Protein AF-A0AAW4KW98-F1 (afdb_monomer_lite)

Structure (mmCIF, N/CA/C/O backbone):
data_AF-A0AAW4KW98-F1
#
_entry.id   AF-A0AAW4KW98-F1
#
loop_
_atom_site.group_PDB
_atom_site.id
_atom_site.type_symbol
_atom_site.label_atom_id
_atom_site.label_alt_id
_atom_site.label_comp_id
_atom_site.label_asym_id
_atom_site.label_entity_id
_atom_site.label_seq_id
_atom_site.pdbx_PDB_ins_code
_atom_site.Cartn_x
_atom_site.Cartn_y
_atom_site.Cartn_z
_atom_site.occupancy
_atom_site.B_iso_or_equiv
_atom_site.auth_seq_id
_atom_site.auth_comp_id
_atom_site.auth_asym_id
_atom_site.auth_atom_id
_atom_site.pdbx_PDB_model_num
ATOM 1 N N . LEU A 1 1 ? -11.307 -9.015 8.720 1.00 63.41 1 LEU A N 1
ATOM 2 C CA . LEU A 1 1 ? -11.966 -8.207 9.773 1.00 63.41 1 LEU A CA 1
ATOM 3 C C . LEU A 1 1 ? -12.947 -7.166 9.211 1.00 63.41 1 LEU A C 1
ATOM 5 O O . LEU A 1 1 ? -13.666 -6.570 9.993 1.00 63.41 1 LEU A O 1
ATOM 9 N N . GLY A 1 2 ? -13.086 -7.039 7.884 1.00 76.38 2 GLY A N 1
ATOM 10 C CA . GLY A 1 2 ? -14.030 -6.106 7.257 1.00 76.38 2 GLY A CA 1
ATOM 11 C C . GLY A 1 2 ? -13.329 -4.842 6.765 1.00 76.38 2 GLY A C 1
ATOM 12 O O . GLY A 1 2 ? -12.146 -4.644 7.043 1.00 76.38 2 GLY A O 1
ATOM 13 N N . ALA A 1 3 ? -14.054 -4.027 6.005 1.00 81.62 3 ALA A N 1
ATOM 14 C CA . ALA A 1 3 ? -13.633 -2.685 5.623 1.00 81.62 3 ALA A CA 1
ATOM 15 C C . ALA A 1 3 ? -14.242 -1.669 6.597 1.00 81.62 3 ALA A C 1
ATOM 17 O O . ALA A 1 3 ? -15.340 -1.875 7.120 1.00 81.62 3 ALA A O 1
ATOM 18 N N . GLY A 1 4 ? -13.517 -0.588 6.842 1.00 87.31 4 GLY A N 1
ATOM 19 C CA . GLY A 1 4 ? -13.960 0.526 7.666 1.00 87.31 4 GLY A CA 1
ATOM 20 C C . GLY A 1 4 ? -13.381 1.822 7.131 1.00 87.31 4 GLY A C 1
ATOM 21 O O . GLY A 1 4 ? -12.512 1.808 6.257 1.00 87.31 4 GLY A O 1
ATOM 22 N N . HIS A 1 5 ? -13.861 2.939 7.654 1.00 88.06 5 HIS A N 1
ATOM 23 C CA . HIS A 1 5 ? -13.400 4.264 7.259 1.00 88.06 5 HIS A CA 1
ATOM 24 C C . HIS A 1 5 ? -12.812 5.000 8.453 1.00 88.06 5 HIS A C 1
ATOM 26 O O . HIS A 1 5 ? -13.288 4.911 9.589 1.00 88.06 5 HIS A O 1
ATOM 32 N N . LEU A 1 6 ? -11.743 5.740 8.177 1.00 87.12 6 LEU A N 1
ATOM 33 C CA . LEU A 1 6 ? -11.121 6.619 9.146 1.00 87.12 6 LEU A CA 1
ATOM 34 C C . LEU A 1 6 ? -12.054 7.806 9.410 1.00 87.12 6 LEU A C 1
ATOM 36 O O . LEU A 1 6 ? -12.570 8.414 8.476 1.00 87.12 6 LEU A O 1
ATOM 40 N N . ARG A 1 7 ? -12.302 8.110 10.682 1.00 88.31 7 ARG A N 1
ATOM 41 C CA . ARG A 1 7 ? -13.232 9.165 11.105 1.00 88.31 7 ARG A CA 1
ATOM 42 C C . ARG A 1 7 ? -12.533 10.379 11.660 1.00 88.31 7 ARG A C 1
ATOM 44 O O . ARG A 1 7 ? -12.933 11.495 11.360 1.00 88.31 7 ARG A O 1
ATOM 51 N N . LEU A 1 8 ? -11.536 10.151 12.503 1.00 85.81 8 LEU A N 1
ATOM 52 C CA . LEU A 1 8 ? -10.799 11.218 13.152 1.00 85.81 8 LEU A CA 1
ATOM 53 C C . LEU A 1 8 ? -9.324 10.883 13.126 1.00 85.81 8 LEU A C 1
ATOM 55 O O . LEU A 1 8 ? -8.922 9.753 13.406 1.00 85.81 8 LEU A O 1
ATOM 59 N N . ILE A 1 9 ? -8.543 11.900 12.815 1.00 88.19 9 ILE A N 1
ATOM 60 C CA . ILE A 1 9 ? -7.109 11.927 13.010 1.00 88.19 9 ILE A CA 1
ATOM 61 C C . ILE A 1 9 ? -6.896 13.032 14.035 1.00 88.19 9 ILE A C 1
ATOM 63 O O . ILE A 1 9 ? -7.358 14.154 13.831 1.00 88.19 9 ILE A O 1
ATOM 67 N N . ASP A 1 10 ? -6.291 12.687 15.164 1.00 84.94 10 ASP A N 1
ATOM 68 C CA . ASP A 1 10 ? -5.920 13.666 16.178 1.00 84.94 10 ASP A CA 1
ATOM 69 C C . ASP A 1 10 ? -4.913 14.659 15.571 1.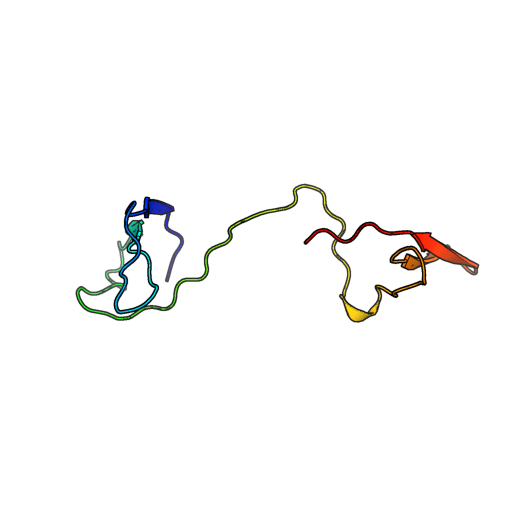00 84.94 10 ASP A C 1
ATOM 71 O O . ASP A 1 10 ? -4.148 14.302 14.677 1.00 84.94 10 ASP A O 1
ATOM 75 N N . ASN A 1 11 ? -4.922 15.915 16.008 1.00 82.88 11 ASN A N 1
ATOM 76 C CA . ASN A 1 11 ? -3.989 16.928 15.513 1.00 82.88 11 ASN A CA 1
ATOM 77 C C . ASN A 1 11 ? -2.700 17.002 16.347 1.00 82.88 11 ASN A C 1
ATOM 79 O O . ASN A 1 11 ? -1.840 17.835 16.062 1.00 82.88 11 ASN A O 1
ATOM 83 N N . GLN A 1 12 ? -2.553 16.144 17.362 1.00 86.75 12 GLN A N 1
ATOM 84 C CA . GLN A 1 12 ? -1.372 16.085 18.217 1.00 86.75 12 GLN A CA 1
ATOM 85 C C . GLN A 1 12 ? -0.621 14.761 18.079 1.00 86.75 12 GLN A C 1
ATOM 87 O O . GLN A 1 12 ? -1.174 13.671 18.230 1.00 86.75 12 GLN A O 1
ATOM 92 N N . ILE A 1 13 ? 0.688 14.867 17.860 1.00 86.50 13 ILE A N 1
ATOM 93 C CA . ILE A 1 13 ? 1.605 13.731 17.935 1.00 86.50 13 ILE A CA 1
ATOM 94 C C . ILE A 1 13 ? 1.987 13.531 19.402 1.00 86.50 13 ILE A C 1
ATOM 96 O O . ILE A 1 13 ? 2.427 14.464 20.075 1.00 86.50 13 ILE A O 1
ATOM 100 N N . SER A 1 14 ? 1.850 12.304 19.903 1.00 87.56 14 SER A N 1
ATOM 101 C CA . SER A 1 14 ? 2.338 11.942 21.232 1.00 87.56 14 SER A CA 1
ATOM 102 C C . SER A 1 14 ? 3.865 12.015 21.253 1.00 87.56 14 SER A C 1
ATOM 104 O O . SER A 1 14 ? 4.536 11.178 20.650 1.00 87.56 14 SER A O 1
ATOM 106 N N . SER A 1 15 ? 4.429 12.979 21.983 1.00 87.81 15 SER A N 1
ATOM 107 C CA . SER A 1 15 ? 5.884 13.168 22.095 1.00 87.81 15 SER A CA 1
ATOM 108 C C . SER A 1 15 ? 6.607 11.987 22.750 1.00 87.81 15 SER A C 1
ATOM 110 O O . SER A 1 15 ? 7.775 11.749 22.469 1.00 87.81 15 SER A O 1
ATOM 112 N N . THR A 1 16 ? 5.915 11.214 23.590 1.00 91.31 16 THR A N 1
ATOM 113 C CA . THR A 1 16 ? 6.480 10.044 24.279 1.00 91.31 16 THR A CA 1
ATOM 114 C C . THR A 1 16 ? 6.644 8.833 23.361 1.00 91.31 16 THR A C 1
ATOM 116 O O . THR A 1 16 ? 7.543 8.027 23.571 1.00 91.31 16 THR A O 1
ATOM 119 N N . THR A 1 17 ? 5.765 8.670 22.366 1.00 90.69 17 THR A N 1
ATOM 120 C CA . THR A 1 17 ? 5.713 7.450 21.535 1.00 90.69 17 THR A CA 1
ATOM 121 C C . THR A 1 17 ? 5.948 7.703 20.050 1.00 90.69 17 THR A C 1
ATOM 123 O O . THR A 1 17 ? 6.096 6.750 19.292 1.00 90.69 17 THR A O 1
ATOM 126 N N . GLY A 1 18 ? 5.944 8.965 19.613 1.00 90.50 18 GLY A N 1
ATOM 127 C CA . GLY A 1 18 ? 5.992 9.325 18.196 1.00 90.50 18 GLY A CA 1
ATOM 128 C C . GLY A 1 18 ? 4.752 8.886 17.413 1.00 90.50 18 GLY A C 1
ATOM 129 O O . GLY A 1 18 ? 4.793 8.837 16.187 1.00 90.50 18 GLY A O 1
ATOM 130 N N . THR A 1 19 ? 3.655 8.538 18.095 1.00 89.44 19 THR A N 1
ATOM 131 C CA . THR A 1 19 ? 2.425 8.059 17.453 1.00 89.44 19 THR A CA 1
ATOM 132 C C . THR A 1 19 ? 1.356 9.142 17.384 1.00 89.44 19 THR A C 1
ATOM 134 O O . THR A 1 19 ? 1.263 10.018 18.247 1.00 89.44 19 THR A O 1
ATOM 137 N N . LEU A 1 20 ? 0.523 9.052 16.350 1.00 90.00 20 LEU A N 1
ATOM 138 C CA . LEU A 1 20 ? -0.698 9.830 16.202 1.00 90.00 20 LEU A CA 1
ATOM 139 C C . LEU A 1 20 ? -1.891 8.960 16.574 1.00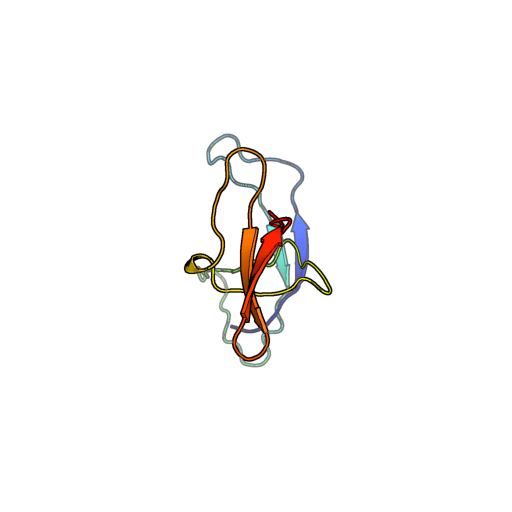 90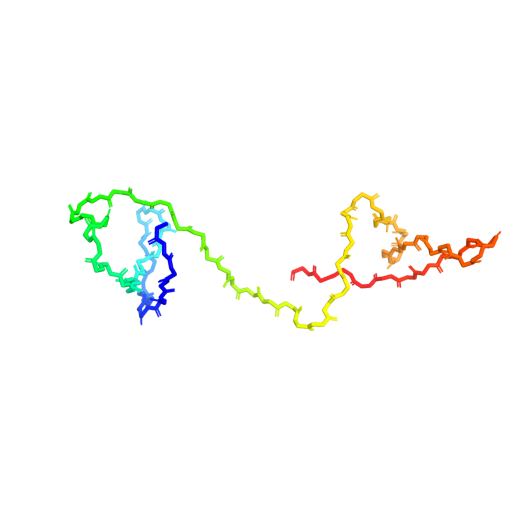.00 20 LEU A C 1
ATOM 141 O O . LEU A 1 20 ? -1.956 7.784 16.204 1.00 90.00 20 LEU A O 1
ATOM 145 N N . ARG A 1 21 ? -2.858 9.535 17.284 1.00 89.94 21 ARG A N 1
ATOM 146 C CA . ARG A 1 21 ? -4.117 8.845 17.557 1.00 89.94 21 ARG A CA 1
ATOM 147 C C . ARG A 1 21 ? -5.066 9.023 16.387 1.00 89.94 21 ARG A C 1
ATOM 149 O O . ARG A 1 21 ? -5.246 10.118 15.867 1.00 89.94 21 ARG A O 1
ATOM 156 N N . ALA A 1 22 ? -5.700 7.932 15.987 1.00 90.06 22 ALA A N 1
ATOM 157 C CA . ALA A 1 22 ? -6.705 7.954 14.945 1.00 90.06 22 ALA A CA 1
ATOM 158 C C . ALA A 1 22 ? -7.867 7.040 15.337 1.00 90.06 22 ALA A C 1
ATOM 160 O O . ALA A 1 22 ? -7.673 6.007 15.981 1.00 90.06 22 ALA A O 1
ATOM 161 N N . LYS A 1 23 ? -9.086 7.430 14.968 1.00 90.31 23 LYS A N 1
ATOM 162 C CA . LYS A 1 23 ? -10.310 6.669 15.218 1.00 90.31 23 LYS A CA 1
ATOM 163 C C . LYS A 1 23 ? -10.906 6.246 13.887 1.00 90.31 23 LYS A C 1
ATOM 165 O O . LYS A 1 23 ? -11.164 7.091 13.032 1.00 90.31 23 LYS A O 1
ATOM 170 N N . ALA A 1 24 ? -11.155 4.954 13.734 1.00 90.25 24 ALA A N 1
ATOM 171 C CA . ALA A 1 24 ? -11.828 4.377 12.578 1.00 90.25 24 ALA A CA 1
ATOM 172 C C . ALA A 1 24 ? -13.123 3.683 13.011 1.00 90.25 24 ALA A C 1
ATOM 174 O O . ALA A 1 24 ? -13.237 3.205 14.140 1.00 90.25 24 ALA A O 1
ATOM 175 N N . GLU A 1 25 ? -14.097 3.643 12.110 1.00 90.75 25 GLU A N 1
ATOM 176 C CA . GLU A 1 25 ? -15.368 2.951 12.301 1.00 90.75 25 GLU A CA 1
ATOM 177 C C . GLU A 1 25 ? -15.443 1.729 11.389 1.00 90.75 25 GLU A C 1
ATOM 179 O O . GLU A 1 25 ? -15.135 1.807 10.200 1.00 90.75 25 GLU A O 1
ATOM 184 N N . PHE A 1 26 ? -15.885 0.604 11.951 1.00 90.56 26 PHE A N 1
ATOM 185 C CA . PHE A 1 26 ? -16.054 -0.662 11.246 1.00 90.56 26 PHE A CA 1
ATOM 186 C C . PHE A 1 26 ? -17.448 -1.215 11.522 1.00 90.56 26 PHE A C 1
ATOM 188 O O . PHE A 1 26 ? -17.907 -1.222 12.665 1.00 90.56 26 PHE A O 1
ATOM 195 N N . SER A 1 27 ? -18.105 -1.728 10.484 1.00 91.00 27 SER A N 1
ATOM 196 C CA . SER A 1 27 ? -19.343 -2.487 10.658 1.00 91.00 27 SER A CA 1
ATOM 197 C C . SER A 1 27 ? -19.033 -3.821 11.348 1.00 91.00 27 SER A C 1
ATOM 199 O O . SER A 1 27 ? -18.192 -4.585 10.873 1.00 91.00 27 SER A O 1
ATOM 201 N N . ASN A 1 28 ? -19.699 -4.107 12.473 1.00 91.38 28 ASN A N 1
ATOM 202 C CA . ASN A 1 28 ? -19.454 -5.300 13.295 1.00 91.38 28 ASN A CA 1
ATOM 203 C C . ASN A 1 28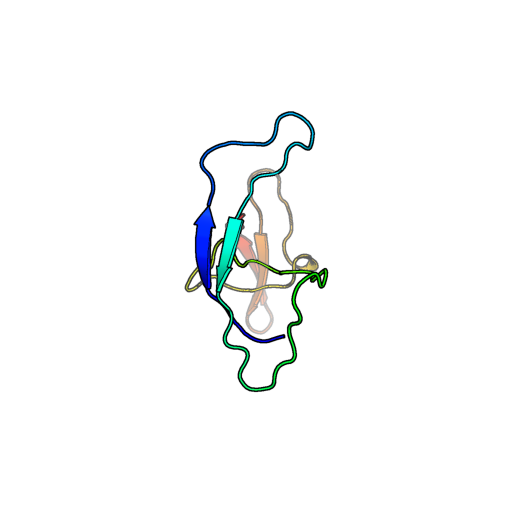 ? -20.729 -6.135 13.573 1.00 91.38 28 ASN A C 1
ATOM 205 O O . ASN A 1 28 ? -20.983 -6.485 14.725 1.00 91.38 28 ASN A O 1
ATOM 209 N N . PRO A 1 29 ? -21.546 -6.481 12.558 1.00 91.38 29 PRO A N 1
ATOM 210 C CA . PRO A 1 29 ? -22.826 -7.170 12.765 1.00 91.38 29 PRO A CA 1
ATOM 211 C C . PRO A 1 29 ? -22.660 -8.597 13.302 1.00 91.38 29 PRO A C 1
ATOM 213 O O . PRO A 1 29 ? -23.542 -9.120 13.967 1.00 91.38 29 PRO A O 1
ATOM 216 N N . ALA A 1 30 ? -21.515 -9.229 13.030 1.00 92.50 30 ALA A N 1
ATOM 217 C CA . ALA A 1 30 ? -21.186 -10.568 13.514 1.00 92.50 30 ALA A CA 1
ATOM 218 C C . ALA A 1 30 ? -20.385 -10.556 14.831 1.00 92.50 30 ALA A C 1
ATOM 220 O O . ALA A 1 30 ? -19.815 -11.582 15.190 1.00 92.50 30 ALA A O 1
ATOM 221 N N . HIS A 1 31 ? -20.272 -9.401 15.503 1.00 90.06 31 HIS A N 1
ATOM 222 C CA . HIS A 1 31 ? -19.571 -9.239 16.784 1.00 90.06 31 HIS A CA 1
ATOM 223 C C . HIS A 1 31 ? -18.147 -9.833 16.815 1.00 90.06 31 HIS A C 1
ATOM 225 O O . HIS A 1 31 ? -17.717 -10.414 17.809 1.00 90.06 31 HIS A O 1
ATOM 231 N N . LYS A 1 32 ? -17.398 -9.685 15.715 1.00 90.00 32 LYS A N 1
ATOM 232 C CA . LYS A 1 32 ? -16.024 -10.199 15.567 1.00 90.00 32 LYS A CA 1
ATOM 233 C C . LYS A 1 32 ? -14.961 -9.283 16.174 1.00 90.00 32 LYS A C 1
ATOM 235 O O . LYS A 1 32 ? -13.866 -9.752 16.460 1.00 90.00 32 LYS A O 1
ATOM 240 N N . LEU A 1 33 ? -15.261 -7.992 16.316 1.00 89.94 33 LEU A N 1
ATOM 241 C CA . LEU A 1 33 ? -14.397 -7.016 16.984 1.00 89.94 33 LEU A CA 1
ATOM 242 C C . LEU A 1 33 ? -14.882 -6.806 18.414 1.00 89.94 33 LEU A C 1
ATOM 244 O O . LEU A 1 33 ? -16.044 -6.442 18.615 1.00 89.94 33 LEU A O 1
ATOM 248 N N . TRP A 1 34 ? -14.008 -7.044 19.389 1.00 91.50 34 TRP A N 1
ATOM 249 C CA . TRP A 1 34 ? -14.333 -6.912 20.810 1.00 91.50 34 TRP A CA 1
ATOM 250 C C . TRP A 1 34 ? -13.666 -5.675 21.428 1.00 91.50 34 TRP A C 1
ATOM 252 O O . TRP A 1 34 ? -12.556 -5.311 21.028 1.00 91.50 34 TRP A O 1
ATOM 262 N N . PRO A 1 35 ? -14.301 -5.017 22.416 1.00 91.25 35 PRO A N 1
ATOM 263 C CA . PRO A 1 35 ? -13.667 -3.927 23.154 1.00 91.25 35 PRO A CA 1
ATOM 264 C C . PRO A 1 35 ? -12.350 -4.369 23.810 1.00 91.25 35 PRO A C 1
ATOM 266 O O . PRO A 1 35 ? -12.281 -5.433 24.417 1.00 91.25 35 PRO A O 1
ATOM 269 N N . GLY A 1 36 ? -11.302 -3.548 23.687 1.00 91.50 36 GLY A N 1
ATOM 270 C CA . GLY A 1 36 ? -9.971 -3.832 24.245 1.00 91.50 36 GLY A CA 1
ATOM 271 C C . GLY A 1 36 ? -9.084 -4.756 23.397 1.00 91.50 36 GLY A C 1
ATOM 272 O O . GLY A 1 36 ? -7.925 -4.965 23.743 1.00 91.50 36 GLY A O 1
ATOM 273 N N . GLN A 1 37 ? -9.583 -5.283 22.277 1.00 91.44 37 GLN A N 1
ATOM 274 C CA . GLN A 1 37 ? -8.799 -6.118 21.369 1.00 91.44 37 GLN A CA 1
ATOM 275 C C . GLN A 1 37 ? -7.736 -5.298 20.619 1.00 91.44 37 GLN A C 1
ATOM 277 O O . GLN A 1 37 ? -8.039 -4.252 20.042 1.00 91.44 37 GLN A O 1
ATOM 282 N N . LEU A 1 38 ? -6.502 -5.810 20.549 1.00 91.62 38 LEU A N 1
ATOM 283 C CA . LEU A 1 38 ? -5.506 -5.308 19.600 1.00 91.62 38 LEU A CA 1
ATOM 284 C C . LEU A 1 38 ? -5.743 -5.910 18.213 1.00 91.62 38 LEU A C 1
ATOM 286 O O . LEU A 1 38 ? -5.903 -7.121 18.062 1.00 91.62 38 LEU A O 1
ATOM 290 N N . VAL A 1 39 ? -5.718 -5.057 17.191 1.00 89.25 39 VAL A N 1
ATOM 291 C CA . VAL A 1 39 ? -5.860 -5.453 15.787 1.00 89.25 39 VAL A CA 1
ATOM 292 C C . VAL A 1 39 ? -4.808 -4.760 14.930 1.00 89.25 39 VAL A C 1
ATOM 294 O O . VAL A 1 39 ? -4.434 -3.617 15.185 1.00 89.25 39 VAL A O 1
ATOM 297 N N . THR A 1 40 ? -4.349 -5.439 13.881 1.00 89.94 40 THR A N 1
ATOM 298 C CA . THR A 1 40 ? -3.498 -4.833 12.852 1.00 89.94 40 THR A CA 1
ATOM 299 C C . THR A 1 40 ? -4.370 -4.300 11.726 1.00 89.94 40 THR A C 1
ATOM 301 O O . THR A 1 40 ? -5.162 -5.040 11.139 1.00 89.94 40 THR A O 1
ATOM 304 N N . ILE A 1 41 ? -4.205 -3.021 11.402 1.00 88.12 41 ILE A N 1
ATOM 305 C CA . ILE A 1 41 ? -4.930 -2.354 10.321 1.00 88.12 41 ILE A CA 1
ATOM 306 C C . ILE A 1 41 ? -3.947 -2.094 9.180 1.00 88.12 41 ILE A C 1
ATOM 308 O O . ILE A 1 41 ? -2.832 -1.633 9.408 1.00 88.12 41 ILE A O 1
ATOM 312 N N . LYS A 1 42 ? -4.366 -2.383 7.946 1.00 88.56 42 LYS A N 1
ATOM 313 C CA . LYS A 1 42 ? -3.678 -1.930 6.734 1.00 88.56 42 LYS A CA 1
ATOM 314 C C . LYS A 1 42 ? -4.455 -0.748 6.173 1.00 88.56 42 LYS A C 1
ATOM 316 O O . LYS A 1 42 ? -5.659 -0.866 5.957 1.00 88.56 42 LYS A O 1
ATOM 321 N N . ILE A 1 43 ? -3.777 0.375 5.971 1.00 84.19 43 ILE A N 1
ATOM 322 C CA . ILE A 1 43 ? -4.375 1.605 5.450 1.00 84.19 43 ILE A CA 1
ATOM 323 C C . ILE A 1 43 ? -3.839 1.818 4.042 1.00 84.19 43 ILE A C 1
ATOM 325 O O . ILE A 1 43 ? -2.629 1.815 3.832 1.00 84.19 43 ILE A O 1
ATOM 329 N N . GLN A 1 44 ? -4.744 2.002 3.087 1.00 84.00 44 GLN A N 1
ATOM 330 C CA . GLN A 1 44 ? -4.393 2.416 1.738 1.00 84.00 44 GLN A CA 1
ATOM 331 C C . GLN A 1 44 ? -4.406 3.947 1.685 1.00 84.00 44 GLN A C 1
ATOM 333 O O . GLN A 1 44 ? -5.466 4.558 1.783 1.00 84.00 44 GLN A O 1
ATOM 338 N N . THR A 1 45 ? -3.228 4.561 1.595 1.00 79.88 45 THR A N 1
ATOM 339 C CA . THR A 1 45 ? -3.046 6.023 1.665 1.00 79.88 45 THR A CA 1
ATOM 340 C C . THR A 1 45 ? -3.181 6.710 0.312 1.00 79.88 45 THR A C 1
ATOM 342 O O . THR A 1 45 ? -3.655 7.839 0.244 1.00 79.88 45 THR A O 1
ATOM 345 N N . ALA A 1 46 ? -2.796 6.022 -0.759 1.00 80.69 46 ALA A N 1
ATOM 346 C CA . ALA A 1 46 ? -2.890 6.507 -2.123 1.00 80.69 46 ALA A CA 1
ATOM 347 C C . ALA A 1 46 ? -3.314 5.373 -3.062 1.00 80.69 46 ALA A C 1
ATOM 349 O O . ALA A 1 46 ? -3.158 4.183 -2.769 1.00 80.69 46 ALA A O 1
ATOM 350 N N . LEU A 1 47 ? -3.895 5.763 -4.191 1.00 82.31 47 LEU A N 1
ATOM 351 C CA . LEU A 1 47 ? -4.176 4.875 -5.306 1.00 82.31 47 LEU A CA 1
ATOM 352 C C . LEU A 1 47 ? -3.925 5.645 -6.596 1.00 82.31 47 LEU A C 1
ATOM 354 O O . LEU A 1 47 ? -4.695 6.551 -6.929 1.00 82.31 47 LEU A O 1
ATOM 358 N N . ASP A 1 48 ? -2.903 5.237 -7.338 1.00 85.19 48 ASP A N 1
ATOM 359 C CA . ASP A 1 48 ? -2.643 5.770 -8.669 1.00 85.19 48 ASP A CA 1
ATOM 360 C C . ASP A 1 48 ? -3.631 5.167 -9.662 1.00 85.19 48 ASP A C 1
ATOM 362 O O . ASP A 1 48 ? -3.490 4.044 -10.157 1.00 85.19 48 ASP A O 1
ATOM 366 N N . LYS A 1 49 ? -4.703 5.917 -9.922 1.00 83.12 49 LYS A N 1
ATOM 367 C CA . LYS A 1 49 ? -5.719 5.519 -10.895 1.00 83.12 49 LYS A CA 1
ATOM 368 C C . LYS A 1 49 ? -5.083 5.487 -12.284 1.00 83.12 49 LYS A C 1
ATOM 370 O O . LYS A 1 49 ? -4.486 6.469 -12.712 1.00 83.12 49 LYS A O 1
ATOM 375 N N . ASN A 1 50 ? -5.277 4.378 -12.997 1.00 83.81 50 ASN A N 1
ATOM 376 C CA . ASN A 1 50 ? -4.758 4.137 -14.349 1.00 83.81 50 ASN A CA 1
ATOM 377 C C . ASN A 1 50 ? -3.228 3.969 -14.450 1.00 83.81 50 ASN A C 1
ATOM 379 O O . ASN A 1 50 ? -2.672 4.133 -15.534 1.00 83.81 50 ASN A O 1
ATOM 383 N N . ALA A 1 51 ? -2.545 3.617 -13.357 1.00 86.81 51 ALA A N 1
ATOM 384 C CA . ALA A 1 51 ? -1.139 3.227 -13.422 1.00 86.81 51 ALA A CA 1
ATOM 385 C C . ALA A 1 51 ? -0.966 1.825 -14.034 1.00 86.81 51 ALA A C 1
ATOM 387 O O . ALA A 1 51 ? -1.746 0.906 -13.768 1.00 86.81 51 ALA A O 1
ATOM 388 N N . LEU A 1 52 ? 0.089 1.652 -14.834 1.00 87.75 52 LEU A N 1
ATOM 389 C CA . LEU A 1 52 ? 0.499 0.341 -15.330 1.00 87.75 52 LEU A CA 1
ATOM 390 C C . LEU A 1 52 ? 1.204 -0.427 -14.205 1.00 87.75 52 LEU A C 1
ATOM 392 O O . LEU A 1 52 ? 2.229 0.017 -13.694 1.00 87.75 52 LEU A O 1
ATOM 396 N N . VAL A 1 53 ? 0.673 -1.596 -13.847 1.00 90.69 53 VAL A N 1
ATOM 397 C CA . VAL A 1 53 ? 1.264 -2.458 -12.816 1.00 90.69 53 VAL A CA 1
ATOM 398 C C . VAL A 1 53 ? 2.207 -3.461 -13.469 1.00 90.69 53 VAL A C 1
ATOM 400 O O . VAL A 1 53 ? 1.794 -4.252 -14.315 1.00 90.69 53 VAL A O 1
ATOM 403 N N . VAL A 1 54 ? 3.468 -3.453 -13.043 1.00 89.38 54 VAL A N 1
ATOM 404 C CA . VAL A 1 54 ? 4.490 -4.418 -13.466 1.00 89.38 54 VAL A CA 1
ATOM 405 C C . VAL A 1 54 ? 5.244 -4.962 -12.248 1.00 89.38 54 VAL A C 1
ATOM 407 O O . VAL A 1 54 ? 5.328 -4.273 -11.229 1.00 89.38 54 VAL A O 1
ATOM 410 N N . PRO A 1 55 ? 5.807 -6.184 -12.310 1.00 89.81 55 PRO A N 1
ATOM 411 C CA . PRO A 1 55 ? 6.687 -6.678 -11.258 1.00 89.81 55 PRO A CA 1
ATOM 412 C C . PRO A 1 55 ? 7.888 -5.738 -11.047 1.00 89.81 55 PRO A C 1
ATOM 414 O O . PRO A 1 55 ? 8.507 -5.326 -12.027 1.00 89.81 55 PRO A O 1
ATOM 417 N N . PRO A 1 56 ? 8.302 -5.439 -9.804 1.00 87.44 56 PRO A N 1
ATOM 418 C CA . PRO A 1 56 ? 9.456 -4.568 -9.565 1.00 87.44 56 PRO A CA 1
ATOM 419 C C . PRO A 1 56 ? 10.746 -5.068 -10.229 1.00 87.44 56 PRO A C 1
ATOM 421 O O . PRO A 1 56 ? 11.598 -4.275 -10.608 1.00 87.44 56 PRO A O 1
ATOM 424 N N . THR A 1 57 ? 10.874 -6.385 -10.415 1.00 90.31 57 THR A N 1
ATOM 425 C CA . THR A 1 57 ? 12.048 -7.030 -11.017 1.00 90.31 57 THR A CA 1
ATOM 426 C C . THR A 1 57 ? 12.242 -6.730 -12.501 1.00 90.31 57 THR A C 1
ATOM 428 O O . THR A 1 57 ? 13.343 -6.939 -13.003 1.00 90.31 57 THR A O 1
ATOM 431 N N . VAL A 1 58 ? 11.213 -6.252 -13.214 1.00 92.00 58 VAL A N 1
ATOM 432 C CA . VAL A 1 58 ? 11.338 -5.907 -14.643 1.00 92.00 58 VAL A CA 1
ATOM 433 C C . VAL A 1 58 ? 11.728 -4.448 -14.879 1.00 92.00 58 VAL A C 1
ATOM 435 O O . VAL A 1 58 ? 12.097 -4.093 -15.997 1.00 92.00 58 VAL A O 1
ATOM 438 N N . VAL A 1 59 ? 11.648 -3.605 -13.846 1.00 91.56 59 VAL A N 1
ATOM 439 C CA . VAL A 1 59 ? 12.031 -2.193 -13.920 1.00 91.56 59 VAL A CA 1
ATOM 440 C C . VAL A 1 59 ? 13.533 -2.084 -13.700 1.00 91.56 59 VAL A C 1
ATOM 442 O O . VAL A 1 59 ? 14.045 -2.419 -12.633 1.00 91.56 59 VAL A O 1
ATOM 445 N N . GLN A 1 60 ? 14.247 -1.602 -14.711 1.00 90.81 60 GLN A N 1
ATOM 446 C CA . GLN A 1 60 ? 15.684 -1.370 -14.641 1.00 90.81 60 GLN A CA 1
ATOM 447 C C . GLN A 1 60 ? 15.989 0.103 -14.398 1.00 90.81 60 GLN A C 1
ATOM 449 O O . GLN A 1 60 ? 15.221 0.989 -14.776 1.00 90.81 60 GLN A O 1
ATOM 454 N N . ARG A 1 61 ? 17.132 0.365 -13.758 1.00 90.81 61 ARG A N 1
ATOM 455 C CA . ARG A 1 61 ? 17.620 1.713 -13.467 1.00 90.81 61 ARG A CA 1
ATOM 456 C C . ARG A 1 61 ? 18.773 2.052 -14.408 1.00 90.81 61 ARG A C 1
ATOM 458 O O . ARG A 1 61 ? 19.833 1.439 -14.316 1.00 90.81 61 ARG A O 1
ATOM 465 N N . GLY A 1 62 ? 18.556 3.009 -15.306 1.00 87.00 62 GLY A N 1
ATOM 466 C CA . GLY A 1 62 ? 19.611 3.632 -16.104 1.00 87.00 62 GLY A CA 1
ATOM 467 C C . GLY A 1 62 ? 20.248 4.821 -15.379 1.00 87.00 62 GLY A C 1
ATOM 468 O O . GLY A 1 62 ? 19.892 5.115 -14.238 1.00 87.00 62 GLY A O 1
ATOM 469 N N . LEU A 1 63 ? 21.176 5.519 -16.047 1.00 84.56 63 LEU A N 1
ATOM 470 C CA . LEU A 1 63 ? 21.798 6.732 -15.496 1.00 84.56 63 LEU A CA 1
ATOM 471 C C . LEU A 1 63 ? 20.771 7.846 -15.251 1.00 84.56 63 LEU A C 1
ATOM 473 O O . LEU A 1 63 ? 20.748 8.419 -14.165 1.00 84.56 63 LEU A O 1
ATOM 477 N N . ASP A 1 64 ? 19.897 8.096 -16.229 1.00 82.06 64 ASP A N 1
ATOM 478 C CA . ASP A 1 64 ? 18.995 9.256 -16.199 1.00 82.06 64 ASP A CA 1
ATOM 479 C C . ASP A 1 64 ? 17.531 8.887 -15.915 1.00 82.06 64 ASP A C 1
ATOM 481 O O . ASP A 1 64 ? 16.746 9.730 -15.485 1.00 82.06 64 ASP A O 1
ATOM 485 N N . SER A 1 65 ? 17.125 7.635 -16.160 1.00 85.69 65 SER A N 1
ATOM 486 C CA . SER A 1 65 ? 15.727 7.206 -16.010 1.00 85.69 65 SER A CA 1
ATOM 487 C C . SER A 1 65 ? 15.569 5.707 -15.747 1.00 85.69 65 SER A C 1
ATOM 489 O O . SER A 1 65 ? 16.484 4.908 -15.970 1.00 85.69 65 SER A O 1
ATOM 491 N N . HIS A 1 66 ? 14.386 5.324 -15.260 1.00 92.12 66 HIS A N 1
ATOM 492 C CA . HIS A 1 66 ? 13.970 3.926 -15.206 1.00 92.12 66 HIS A CA 1
ATOM 493 C C . HIS A 1 66 ? 13.420 3.496 -16.566 1.00 92.12 66 HIS A C 1
ATOM 495 O O . HIS A 1 66 ? 12.809 4.292 -17.278 1.00 92.12 66 HIS A O 1
ATOM 501 N N . PHE A 1 67 ? 13.606 2.232 -16.927 1.00 92.44 67 PHE A N 1
ATOM 502 C CA . PHE A 1 67 ? 13.091 1.683 -18.178 1.00 92.44 67 PHE A CA 1
ATOM 503 C C . PHE A 1 67 ? 12.693 0.215 -18.024 1.00 92.44 67 PHE A C 1
ATOM 505 O O . PHE A 1 67 ? 13.106 -0.471 -17.088 1.00 92.44 67 PHE A O 1
ATOM 512 N N . VAL A 1 68 ? 11.880 -0.262 -18.960 1.00 93.69 68 VAL A N 1
ATO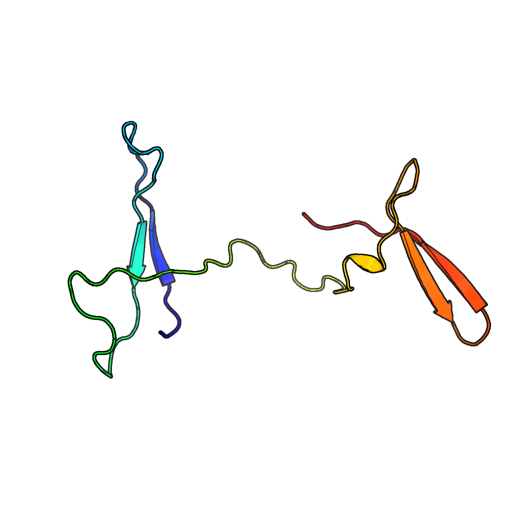M 513 C CA . VAL A 1 68 ? 11.489 -1.668 -19.096 1.00 93.69 68 VAL A CA 1
ATOM 514 C C . VAL A 1 68 ? 11.772 -2.145 -20.516 1.00 93.69 68 VAL A C 1
ATOM 516 O O . VAL A 1 68 ? 11.792 -1.351 -21.458 1.00 93.69 68 VAL A O 1
ATOM 519 N N . TYR A 1 69 ? 11.953 -3.452 -20.682 1.00 92.31 69 TYR A N 1
ATOM 520 C CA . TYR A 1 69 ? 11.985 -4.070 -22.003 1.00 92.31 69 TYR A CA 1
ATOM 521 C C . TYR A 1 69 ? 10.574 -4.485 -22.408 1.00 92.31 69 TYR A C 1
ATOM 523 O O . TYR A 1 69 ? 9.939 -5.300 -21.737 1.00 92.31 69 TYR A O 1
ATOM 531 N N . ARG A 1 70 ? 10.082 -3.935 -23.518 1.00 91.81 70 ARG A N 1
ATOM 532 C CA . ARG A 1 70 ? 8.822 -4.346 -24.136 1.00 91.81 70 ARG A CA 1
ATOM 533 C C . ARG A 1 70 ? 9.120 -5.298 -25.285 1.00 91.81 70 ARG A C 1
ATOM 535 O O . ARG A 1 70 ? 9.890 -4.967 -26.182 1.00 91.81 70 ARG A O 1
ATOM 542 N N . VAL A 1 71 ? 8.476 -6.458 -25.270 1.00 92.50 71 VAL A N 1
ATOM 543 C CA . VAL A 1 71 ? 8.525 -7.420 -26.376 1.00 92.50 71 VAL A CA 1
ATOM 544 C C . VAL A 1 71 ? 7.360 -7.131 -27.320 1.00 92.50 71 VAL A C 1
ATOM 546 O O . VAL A 1 71 ? 6.212 -7.075 -26.883 1.00 92.50 71 VAL A O 1
ATOM 549 N N . SER A 1 72 ? 7.655 -6.918 -28.601 1.00 89.81 72 SER A N 1
ATOM 550 C CA . SER A 1 72 ? 6.673 -6.721 -29.667 1.00 89.81 72 SER A CA 1
ATOM 551 C C . SER A 1 72 ? 6.986 -7.687 -30.805 1.00 89.81 72 SER A C 1
ATOM 553 O O . SER A 1 72 ? 7.950 -7.490 -31.549 1.00 89.81 72 SER A O 1
ATOM 555 N N . ALA A 1 73 ? 6.191 -8.757 -30.902 1.00 89.12 73 ALA A N 1
ATOM 556 C CA . ALA A 1 73 ? 6.479 -9.914 -31.751 1.00 89.12 73 ALA A CA 1
ATOM 557 C C . ALA A 1 73 ? 7.910 -10.436 -31.501 1.00 89.12 73 ALA A C 1
ATOM 559 O O . ALA A 1 73 ? 8.242 -10.768 -30.365 1.00 89.12 73 ALA A O 1
ATOM 560 N N . ASP A 1 74 ? 8.763 -10.440 -32.525 1.00 89.50 74 ASP A N 1
ATOM 561 C CA . ASP A 1 74 ? 10.147 -10.924 -32.444 1.00 89.50 74 ASP A CA 1
ATOM 562 C C . ASP A 1 74 ? 11.166 -9.815 -32.118 1.00 89.50 74 ASP A C 1
ATOM 564 O O . ASP A 1 74 ? 12.373 -10.000 -32.280 1.00 89.50 74 ASP A O 1
ATOM 568 N N . LYS A 1 75 ? 10.707 -8.629 -31.693 1.00 90.12 75 LYS A N 1
ATOM 569 C CA . LYS A 1 75 ? 11.571 -7.483 -31.376 1.00 90.12 75 LYS A CA 1
ATOM 570 C C . LYS A 1 75 ? 11.470 -7.080 -29.913 1.00 90.12 75 LYS A C 1
ATOM 572 O O . LYS A 1 75 ? 10.406 -7.134 -29.299 1.00 90.12 75 LYS A O 1
ATOM 577 N N . VAL A 1 76 ? 12.598 -6.624 -29.378 1.00 92.31 76 VAL A N 1
ATOM 578 C CA . VAL A 1 76 ? 12.709 -6.080 -28.024 1.00 92.31 76 VAL A CA 1
ATOM 579 C C . VAL A 1 76 ? 13.020 -4.595 -28.122 1.00 92.31 76 VAL A C 1
ATOM 581 O O . VAL A 1 76 ? 13.963 -4.194 -28.801 1.00 92.31 76 VAL A O 1
ATOM 584 N N . GLU A 1 77 ? 12.231 -3.785 -27.427 1.00 92.50 77 GLU A N 1
ATOM 585 C CA . GLU A 1 77 ? 12.372 -2.333 -27.381 1.00 92.50 77 GLU A CA 1
ATOM 586 C C . GLU A 1 77 ? 12.579 -1.866 -25.940 1.00 92.50 77 GLU A C 1
ATOM 588 O O . GLU A 1 77 ? 11.945 -2.371 -25.010 1.00 92.50 77 GLU A O 1
ATOM 593 N N . VAL A 1 78 ? 13.450 -0.875 -25.755 1.00 91.62 78 VAL A N 1
ATOM 594 C CA . VAL A 1 78 ? 13.629 -0.190 -24.471 1.00 91.62 78 VAL A CA 1
ATOM 595 C C . VAL A 1 78 ? 12.581 0.907 -24.359 1.00 91.62 78 VAL A C 1
ATOM 597 O O . VAL A 1 78 ? 12.520 1.799 -25.204 1.00 91.62 78 VAL A O 1
ATOM 600 N N . VAL A 1 79 ? 11.767 0.852 -23.308 1.00 92.25 79 VAL A N 1
ATOM 601 C CA . VAL A 1 79 ? 10.718 1.839 -23.045 1.00 92.25 79 VAL A CA 1
ATOM 602 C C . VAL A 1 79 ? 11.020 2.539 -21.720 1.00 92.25 79 VAL A C 1
ATOM 604 O O . VAL A 1 79 ? 11.033 1.868 -20.684 1.00 92.25 79 VAL A O 1
ATOM 607 N N . PRO A 1 80 ? 11.264 3.862 -21.714 1.00 91.69 80 PRO A N 1
ATOM 608 C CA . PRO A 1 80 ? 11.426 4.607 -20.473 1.00 91.69 80 PRO A CA 1
ATOM 609 C C . PRO A 1 80 ? 10.109 4.617 -19.693 1.00 91.69 80 PRO A C 1
ATOM 611 O O . PRO A 1 80 ? 9.028 4.734 -20.274 1.00 91.69 80 PRO A O 1
ATOM 614 N N . VAL A 1 81 ? 10.198 4.495 -18.372 1.00 90.19 81 VAL A N 1
ATOM 615 C CA . VAL A 1 81 ? 9.042 4.491 -17.474 1.00 90.19 81 VAL A CA 1
ATOM 616 C C . VAL A 1 81 ? 9.242 5.477 -16.338 1.00 90.19 81 VAL A C 1
ATOM 618 O O . VAL A 1 81 ? 10.331 5.611 -15.779 1.00 90.19 81 VAL A O 1
ATOM 621 N N . GLN A 1 82 ? 8.153 6.139 -15.965 1.00 87.94 82 GLN A N 1
ATOM 622 C CA . GLN A 1 82 ? 8.095 6.901 -14.732 1.00 87.94 82 GLN A CA 1
ATOM 623 C C . GLN A 1 82 ? 7.556 5.991 -13.632 1.00 87.94 82 GLN A C 1
ATOM 625 O O . GLN A 1 82 ? 6.427 5.509 -13.715 1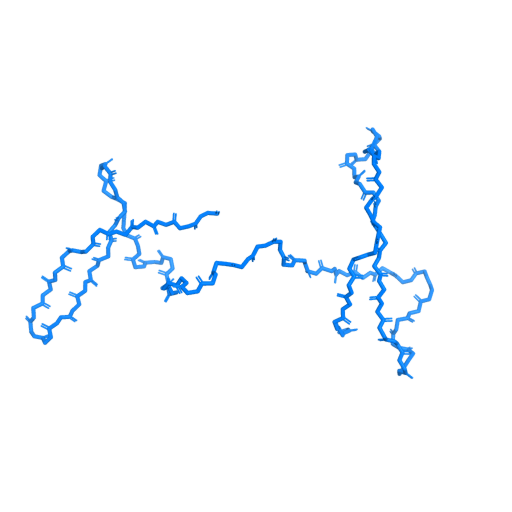.00 87.94 82 GLN A O 1
ATOM 630 N N . VAL A 1 83 ? 8.367 5.754 -12.606 1.00 84.88 83 VAL A N 1
ATOM 631 C CA . VAL A 1 83 ? 7.934 5.015 -11.418 1.00 84.88 83 VAL A CA 1
ATOM 632 C C . VAL A 1 83 ? 7.163 5.981 -10.521 1.00 84.88 83 VAL A C 1
ATOM 634 O O . VAL A 1 83 ? 7.674 7.054 -10.189 1.00 84.88 83 VAL A O 1
ATOM 637 N N . ALA A 1 84 ? 5.927 5.621 -10.177 1.00 77.88 84 ALA A N 1
ATOM 638 C CA . ALA A 1 84 ? 5.153 6.302 -9.145 1.00 77.88 84 ALA A CA 1
ATOM 639 C C . ALA A 1 84 ? 5.635 5.822 -7.764 1.00 77.88 84 ALA A C 1
ATOM 641 O O . ALA A 1 84 ? 5.845 4.620 -7.577 1.00 77.88 84 ALA A O 1
ATOM 642 N N . TYR A 1 85 ? 5.859 6.759 -6.841 1.00 64.12 85 TYR A N 1
ATOM 643 C CA . TYR A 1 85 ? 6.274 6.509 -5.455 1.00 64.12 85 TYR A CA 1
ATOM 644 C C . TYR A 1 85 ? 5.174 6.944 -4.493 1.00 64.12 85 TYR A C 1
ATOM 646 O O . TYR A 1 85 ? 4.581 8.016 -4.753 1.00 64.12 85 TYR A O 1
#

Sequence (85 aa):
LGAGHLRLIDNQISSTTGTLRAKAEFSNPAHKLWPGQLVTIKIQTALDKNALVVPPTVVQRGLDSHFVYRVSADKVEVVPVQVAY

Foldseek 3Di:
DADWAWDDWDPDQDPVPRDTDTDIDGDQPVVPDDPPDDDDDDDDPDDDPPDDDDDPVQWDDDPPFIWGWDDDPPDTDIGTDDDDD

Organism: Vibrio cholerae (NCBI:txid666)

Radius of gyration: 21.41 Å; chains: 1; bounding box: 45×28×57 Å

InterPro domains:
  IPR058626 Multidrug resistance protein MdtA-like, beta-barrel domain [PF25944] (3-45)

pLDDT: mean 87.94, std 5.17, range [63.41, 93.69]

Secondary structure (DSSP, 8-state):
---EEEEEEEEEEETTTTEEEEEEEE--TT--S-TT------------TTPPP--GGG-EE-SS-EEEEEEETTEEEEEEEPPP-